Protein AF-T1BHH1-F1 (afdb_monomer_lite)

Foldseek 3Di:
DVVCVVVVNPDDLVVLVVLLVVLLVQLVQLLCCLLVVPQDDPRHGRPCRVVNNVVSNVSSVVSNVVSVVSVVVSVPVVSVVVVVVVSVVVVVVVVVVSVCVPPD

Radius of gyration: 16.03 Å; chains: 1; bounding box: 46×23×40 Å

pLDDT: mean 94.09, std 8.59, range [44.5, 98.5]

Organism: NCBI:txid410659

Sequence (104 aa):
MLIARSLDYDGQDHIELAMVVEFIHTATLLHDDVVDQAEIRRGLRAAHRLWGNEASILVGDFLYSRAFQIMAALGRFEVMEIMAVATNVIASGEVMQLMHCHDP

Structure (mmCIF, N/CA/C/O backbone):
data_AF-T1BHH1-F1
#
_entry.id   AF-T1BHH1-F1
#
loop_
_atom_site.group_PDB
_atom_site.id
_atom_site.type_symbol
_atom_site.label_atom_id
_atom_site.label_alt_id
_atom_site.label_comp_id
_atom_site.label_asym_id
_atom_site.label_entity_id
_atom_site.label_seq_id
_atom_site.pdbx_PDB_ins_code
_atom_site.Cartn_x
_atom_site.Cartn_y
_atom_site.Cartn_z
_atom_site.occupancy
_atom_site.B_iso_or_equiv
_atom_site.auth_seq_id
_atom_site.auth_comp_id
_atom_site.auth_asym_id
_atom_site.auth_atom_id
_atom_site.pdbx_PDB_model_num
ATOM 1 N N . MET A 1 1 ? -7.085 -10.032 8.968 1.00 89.00 1 MET A N 1
ATOM 2 C CA . MET A 1 1 ? -8.098 -11.102 9.159 1.00 89.00 1 MET A CA 1
ATOM 3 C C . MET A 1 1 ? -7.775 -12.048 10.316 1.00 89.00 1 MET A C 1
ATOM 5 O O . MET A 1 1 ? -8.545 -12.074 11.263 1.00 89.00 1 MET A O 1
ATOM 9 N N . LEU A 1 2 ? -6.669 -12.807 10.284 1.00 93.88 2 LEU A N 1
ATOM 10 C CA . LEU A 1 2 ? -6.360 -13.791 11.340 1.00 93.88 2 LEU A CA 1
ATOM 11 C C . LEU A 1 2 ? -6.161 -13.158 12.727 1.00 93.88 2 LEU A C 1
ATOM 13 O O . LEU A 1 2 ? -6.740 -13.647 13.687 1.00 93.88 2 LEU A O 1
ATOM 17 N N . ILE A 1 3 ? -5.426 -12.042 12.805 1.00 95.56 3 ILE A N 1
ATOM 18 C CA . ILE A 1 3 ? -5.147 -11.345 14.074 1.00 95.56 3 ILE A CA 1
ATOM 19 C C . ILE A 1 3 ? -6.435 -10.861 14.754 1.00 95.56 3 ILE A C 1
ATOM 21 O O . ILE A 1 3 ? -6.604 -11.040 15.953 1.00 95.56 3 ILE A O 1
ATOM 25 N N . ALA A 1 4 ? -7.372 -10.298 13.986 1.00 95.12 4 ALA A N 1
ATOM 26 C CA . ALA A 1 4 ? -8.662 -9.867 14.524 1.00 95.12 4 ALA A CA 1
ATOM 27 C C . ALA A 1 4 ? -9.413 -11.043 15.172 1.00 95.12 4 ALA A C 1
ATOM 29 O O . ALA A 1 4 ? -9.868 -10.937 16.305 1.00 95.12 4 ALA A O 1
ATOM 30 N N . ARG A 1 5 ? -9.449 -12.200 14.497 1.00 92.75 5 ARG A N 1
ATOM 31 C CA . ARG A 1 5 ? -10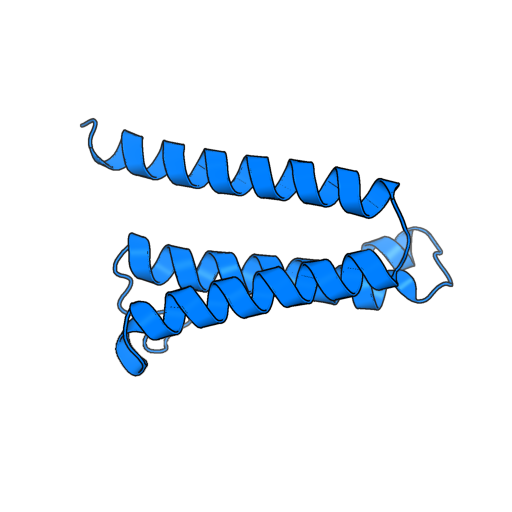.085 -13.412 15.034 1.00 92.75 5 ARG A CA 1
ATOM 32 C C . ARG A 1 5 ? -9.357 -13.987 16.247 1.00 92.75 5 ARG A C 1
ATOM 34 O O . ARG A 1 5 ? -10.017 -14.483 17.143 1.00 92.75 5 ARG A O 1
ATOM 41 N N . SER A 1 6 ? -8.024 -13.936 16.287 1.00 97.19 6 SER A N 1
ATOM 42 C CA . SER A 1 6 ? -7.260 -14.430 17.443 1.00 97.19 6 SER A CA 1
ATOM 43 C C . SER A 1 6 ? -7.387 -13.547 18.684 1.00 97.19 6 SER A C 1
ATOM 45 O O . SER A 1 6 ? -7.013 -13.980 19.766 1.00 97.19 6 SER A O 1
ATOM 47 N N . LEU A 1 7 ? -7.858 -12.309 18.518 1.00 97.25 7 LEU A N 1
ATOM 48 C CA . LEU A 1 7 ? -8.130 -11.365 19.602 1.00 97.25 7 LEU A CA 1
ATOM 49 C C . LEU A 1 7 ? -9.627 -11.299 19.948 1.00 97.25 7 LEU A C 1
ATOM 51 O O . LEU A 1 7 ? -10.049 -10.342 20.590 1.00 97.25 7 LEU A O 1
ATOM 55 N N . ASP A 1 8 ? -10.421 -12.271 19.482 1.00 96.19 8 ASP A N 1
ATOM 56 C CA . ASP A 1 8 ? -11.875 -12.338 19.676 1.00 96.19 8 ASP A CA 1
ATOM 57 C C . ASP A 1 8 ? -12.619 -11.053 19.256 1.00 96.19 8 ASP A C 1
ATOM 59 O O . ASP A 1 8 ? -13.658 -10.702 19.812 1.00 96.19 8 ASP A O 1
ATOM 63 N N . TYR A 1 9 ? -12.102 -10.337 18.249 1.00 95.69 9 TYR A N 1
ATOM 64 C CA . TYR A 1 9 ? -12.768 -9.157 17.702 1.00 95.69 9 TYR A CA 1
ATOM 65 C C . TYR A 1 9 ? -13.997 -9.566 16.880 1.00 95.69 9 TYR A C 1
ATOM 67 O O . TYR A 1 9 ? -13.881 -10.288 15.885 1.00 95.69 9 TYR A O 1
ATOM 75 N N . ASP A 1 10 ? -15.167 -9.070 17.278 1.00 93.38 10 ASP A N 1
ATOM 76 C CA . ASP A 1 10 ? -16.478 -9.392 16.702 1.00 93.38 10 ASP A CA 1
ATOM 77 C C . ASP A 1 10 ? -16.998 -8.341 15.701 1.00 93.38 10 ASP A C 1
ATOM 79 O O . ASP A 1 10 ? -17.957 -8.597 14.968 1.00 93.38 10 ASP A O 1
ATOM 83 N N . GLY A 1 11 ? -16.351 -7.175 15.625 1.00 93.44 11 GLY A N 1
ATOM 84 C CA . GLY A 1 11 ? -16.682 -6.111 14.677 1.00 93.44 11 GLY A CA 1
ATOM 85 C C . GLY A 1 11 ? -16.212 -6.385 13.243 1.00 93.44 11 GLY A C 1
ATOM 86 O O . GLY A 1 11 ? -15.560 -7.387 12.944 1.00 93.44 11 GLY A O 1
ATOM 87 N N . GLN A 1 12 ? -16.506 -5.458 12.327 1.00 94.44 12 GLN A N 1
ATOM 88 C CA . GLN A 1 12 ? -16.192 -5.600 10.895 1.00 94.44 12 GLN A CA 1
ATOM 89 C C . GLN A 1 12 ? -15.108 -4.640 10.383 1.00 94.44 12 GLN A C 1
ATOM 91 O O . GLN A 1 12 ? -14.601 -4.858 9.283 1.00 94.44 12 GLN A O 1
ATOM 96 N N . ASP A 1 13 ? -14.666 -3.669 11.192 1.00 95.00 13 ASP A N 1
ATOM 97 C CA . ASP A 1 13 ? -13.665 -2.652 10.813 1.00 95.00 13 ASP A CA 1
ATOM 98 C C . ASP A 1 13 ? -12.361 -3.291 10.289 1.00 95.00 13 ASP A C 1
ATOM 100 O O . ASP A 1 13 ? -11.679 -2.758 9.416 1.00 95.00 13 ASP A O 1
ATOM 104 N N . HIS A 1 14 ? -12.029 -4.492 10.773 1.00 95.31 14 HIS A N 1
ATOM 105 C CA . HIS A 1 14 ? -10.848 -5.253 10.366 1.00 95.31 14 HIS A CA 1
ATOM 106 C C . HIS A 1 14 ? -10.847 -5.686 8.886 1.00 95.31 14 HIS A C 1
ATOM 108 O O . HIS A 1 14 ? -9.781 -6.004 8.354 1.00 95.31 14 HIS A O 1
ATOM 114 N N . ILE A 1 15 ? -12.012 -5.731 8.230 1.00 96.25 15 ILE A N 1
ATOM 115 C CA . ILE A 1 15 ? -12.144 -6.042 6.800 1.00 96.25 15 ILE A CA 1
ATOM 116 C C . ILE A 1 15 ? -11.729 -4.825 5.972 1.00 96.25 15 ILE A C 1
ATOM 118 O O . ILE A 1 15 ? -10.901 -4.943 5.069 1.00 96.25 15 ILE A O 1
ATOM 122 N N . GLU A 1 16 ? -12.259 -3.651 6.311 1.00 96.12 16 GLU A N 1
ATOM 123 C CA . GLU A 1 16 ? -11.902 -2.390 5.660 1.00 96.12 16 GLU A CA 1
ATOM 124 C C . GLU A 1 16 ? -10.437 -2.033 5.925 1.00 96.12 16 GLU A C 1
ATOM 126 O O . GLU A 1 16 ? -9.718 -1.665 4.999 1.00 96.12 16 GLU A O 1
ATOM 131 N N . LEU A 1 17 ? -9.943 -2.256 7.147 1.00 96.38 17 LEU A N 1
ATOM 132 C CA . LEU A 1 17 ? -8.527 -2.076 7.460 1.00 96.38 17 LEU A CA 1
ATOM 133 C C . LEU A 1 17 ? -7.627 -3.032 6.660 1.00 96.38 17 LEU A C 1
ATOM 135 O O . LEU A 1 17 ? -6.564 -2.631 6.194 1.00 96.38 17 LEU A O 1
ATOM 139 N N . ALA A 1 18 ? -8.047 -4.283 6.449 1.00 97.25 18 ALA A N 1
ATOM 140 C CA . ALA A 1 18 ? -7.301 -5.201 5.590 1.00 97.25 18 ALA A CA 1
ATOM 141 C C . ALA A 1 18 ? -7.262 -4.712 4.131 1.00 97.25 18 ALA A C 1
ATOM 143 O O . ALA A 1 18 ? -6.219 -4.811 3.489 1.00 97.25 18 ALA A O 1
ATOM 144 N N . MET A 1 19 ? -8.363 -4.142 3.626 1.00 97.44 19 MET A N 1
ATOM 145 C CA . MET A 1 19 ? -8.405 -3.525 2.295 1.00 97.44 19 MET A CA 1
ATOM 146 C C . MET A 1 19 ? -7.458 -2.324 2.195 1.00 97.44 19 MET A C 1
ATOM 148 O O . MET A 1 19 ? -6.723 -2.215 1.218 1.00 97.44 19 MET A O 1
ATOM 152 N N . VAL A 1 20 ? -7.441 -1.451 3.206 1.00 97.69 20 VAL A N 1
ATOM 153 C CA . VAL A 1 20 ? -6.527 -0.299 3.284 1.00 97.69 20 VAL A CA 1
ATOM 154 C C . VAL A 1 20 ? -5.072 -0.750 3.186 1.00 97.69 20 VAL A C 1
ATOM 156 O O . VAL A 1 20 ? -4.323 -0.218 2.367 1.00 97.69 20 VAL A O 1
ATOM 159 N N . VAL A 1 21 ? -4.679 -1.741 3.991 1.00 97.75 21 VAL A N 1
ATOM 160 C CA . VAL A 1 21 ? -3.308 -2.269 3.992 1.00 97.75 21 VAL A CA 1
ATOM 161 C C . VAL A 1 21 ? -2.946 -2.846 2.623 1.00 97.75 21 VAL A C 1
ATOM 163 O O . VAL A 1 21 ? -1.873 -2.548 2.107 1.00 97.75 21 VAL A O 1
ATOM 166 N N . GLU A 1 22 ? -3.843 -3.612 2.000 1.00 98.38 22 GLU A N 1
ATOM 167 C CA . GLU A 1 22 ? -3.589 -4.202 0.681 1.00 98.38 22 GLU A CA 1
ATOM 168 C C . GLU A 1 22 ? -3.525 -3.146 -0.435 1.00 98.38 22 GLU A C 1
ATOM 170 O O . GLU A 1 22 ? -2.726 -3.279 -1.362 1.00 98.38 22 GLU A O 1
ATOM 175 N N . PHE A 1 23 ? -4.322 -2.075 -0.359 1.00 98.50 23 PHE A N 1
ATOM 176 C CA . PHE A 1 23 ? -4.254 -0.966 -1.318 1.00 98.50 23 PHE A CA 1
ATOM 177 C C . PHE A 1 23 ? -2.938 -0.213 -1.222 1.00 98.50 23 PHE A C 1
ATOM 179 O O . PHE A 1 23 ? -2.323 0.043 -2.255 1.00 98.50 23 PHE A O 1
ATOM 186 N N . ILE A 1 24 ? -2.485 0.092 -0.006 1.00 98.12 24 ILE A N 1
ATOM 187 C CA . ILE A 1 24 ? -1.184 0.729 0.211 1.00 98.12 24 ILE A CA 1
ATOM 188 C C . ILE A 1 24 ? -0.070 -0.196 -0.283 1.00 98.12 24 ILE A C 1
ATOM 190 O O . ILE A 1 24 ? 0.767 0.241 -1.062 1.00 98.12 24 ILE A O 1
ATOM 194 N N . HIS A 1 25 ? -0.102 -1.483 0.077 1.00 97.88 25 HIS A N 1
ATOM 195 C CA . HIS A 1 25 ? 0.875 -2.461 -0.404 1.00 97.88 25 HIS A CA 1
ATOM 196 C C . HIS A 1 25 ? 0.903 -2.552 -1.935 1.00 97.88 25 HIS A C 1
ATOM 198 O O . HIS A 1 25 ? 1.963 -2.573 -2.549 1.00 97.88 25 HIS A O 1
ATOM 204 N N . THR A 1 26 ? -0.261 -2.585 -2.581 1.00 98.06 26 THR A N 1
ATOM 205 C CA . THR A 1 26 ? -0.336 -2.645 -4.045 1.00 98.06 26 THR A CA 1
ATOM 206 C C . THR A 1 26 ? 0.185 -1.358 -4.683 1.00 98.06 26 THR A C 1
ATOM 208 O O . THR A 1 26 ? 0.855 -1.427 -5.711 1.00 98.06 26 THR A O 1
ATOM 211 N N . ALA A 1 27 ? -0.093 -0.197 -4.084 1.00 98.19 27 ALA A N 1
ATOM 212 C CA . ALA A 1 27 ? 0.422 1.084 -4.553 1.00 98.19 27 ALA A CA 1
ATOM 213 C C 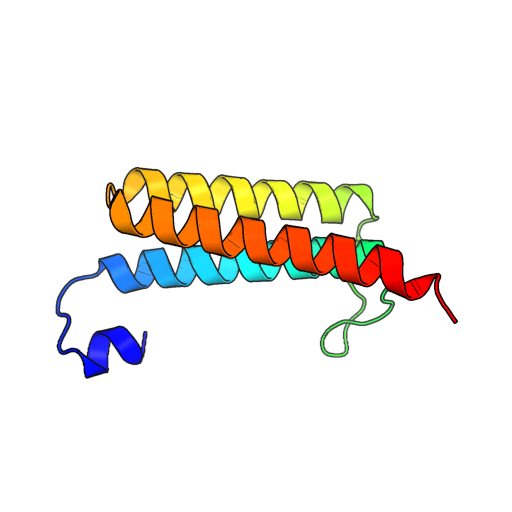. ALA A 1 27 ? 1.955 1.133 -4.497 1.00 98.19 27 ALA A C 1
ATOM 215 O O . ALA A 1 27 ? 2.566 1.469 -5.510 1.00 98.19 27 ALA A O 1
ATOM 216 N N . THR A 1 28 ? 2.568 0.719 -3.380 1.00 96.94 28 THR A N 1
ATOM 217 C CA . THR A 1 28 ? 4.037 0.691 -3.266 1.00 96.94 28 THR A CA 1
ATOM 218 C C . THR A 1 28 ? 4.643 -0.262 -4.291 1.00 96.94 28 THR A C 1
ATOM 220 O O . THR A 1 28 ? 5.549 0.129 -5.005 1.00 96.94 28 THR A O 1
ATOM 223 N N . LEU A 1 29 ? 4.061 -1.450 -4.513 1.00 97.25 29 LEU A N 1
ATOM 224 C CA . LEU A 1 29 ? 4.555 -2.363 -5.554 1.00 97.25 29 LEU A CA 1
ATOM 225 C C . LEU A 1 29 ? 4.504 -1.776 -6.975 1.00 97.25 29 LEU A C 1
ATOM 227 O O . LEU A 1 29 ? 5.360 -2.100 -7.798 1.00 97.25 29 LEU A O 1
ATOM 231 N N . LEU A 1 30 ? 3.485 -0.968 -7.290 1.00 97.44 30 LEU A N 1
ATOM 232 C CA . LEU A 1 30 ? 3.384 -0.296 -8.589 1.00 97.44 30 LEU A CA 1
ATOM 233 C C . LEU A 1 30 ? 4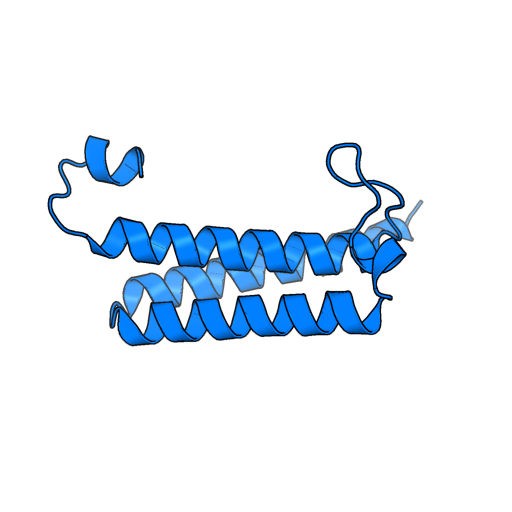.452 0.786 -8.747 1.00 97.44 30 LEU A C 1
ATOM 235 O O . LEU A 1 30 ? 4.996 0.935 -9.842 1.00 97.44 30 LEU A O 1
ATOM 239 N N . HIS A 1 31 ? 4.726 1.538 -7.681 1.00 97.19 31 HIS A N 1
ATOM 240 C CA . HIS A 1 31 ? 5.773 2.557 -7.656 1.00 97.19 31 HIS A CA 1
ATOM 241 C C . HIS A 1 31 ? 7.165 1.916 -7.717 1.00 97.19 31 HIS A C 1
ATOM 243 O O . HIS A 1 31 ? 7.940 2.272 -8.603 1.00 97.19 31 HIS A O 1
ATOM 249 N N . ASP A 1 32 ? 7.431 0.902 -6.891 1.00 95.38 32 ASP A N 1
ATOM 250 C CA . ASP A 1 32 ? 8.681 0.132 -6.863 1.00 95.38 32 ASP A CA 1
ATOM 251 C C . ASP A 1 32 ? 9.012 -0.460 -8.230 1.00 95.38 32 ASP A C 1
ATOM 253 O O . ASP A 1 32 ? 10.121 -0.297 -8.725 1.00 95.38 32 ASP A O 1
ATOM 257 N N . ASP A 1 33 ? 8.040 -1.091 -8.902 1.00 96.25 33 ASP A N 1
ATOM 258 C CA . ASP A 1 33 ? 8.271 -1.667 -10.230 1.00 96.25 33 ASP A CA 1
ATOM 259 C C . ASP A 1 33 ? 8.778 -0.622 -11.233 1.00 96.25 33 ASP A C 1
ATOM 261 O O . ASP A 1 33 ? 9.560 -0.962 -12.121 1.00 96.25 33 ASP A O 1
ATOM 265 N N . VAL A 1 34 ? 8.320 0.629 -11.122 1.00 96.19 34 VAL A N 1
ATOM 266 C CA . VAL A 1 34 ? 8.769 1.734 -11.979 1.00 96.19 34 VAL A CA 1
ATOM 267 C C . VAL A 1 34 ? 10.161 2.212 -11.569 1.00 96.19 34 VAL A C 1
ATOM 269 O O . VAL A 1 34 ? 11.005 2.409 -12.444 1.00 96.19 34 VAL A O 1
ATOM 272 N N . VAL A 1 35 ? 10.402 2.393 -10.268 1.00 94.12 35 VAL A N 1
ATOM 273 C CA . VAL A 1 35 ? 11.691 2.851 -9.723 1.00 94.12 35 VAL A CA 1
ATOM 274 C C . VAL A 1 35 ? 12.804 1.847 -10.039 1.00 94.12 35 VAL A C 1
ATOM 276 O O . VAL A 1 35 ? 13.847 2.234 -10.565 1.00 94.12 35 VAL A O 1
ATOM 279 N N . ASP A 1 36 ? 12.540 0.559 -9.825 1.00 93.56 36 ASP A N 1
ATOM 280 C CA . ASP A 1 36 ? 13.483 -0.547 -10.022 1.00 93.56 36 ASP A CA 1
ATOM 281 C C . ASP A 1 36 ? 13.554 -1.040 -11.477 1.00 93.56 36 ASP A C 1
ATOM 283 O O . ASP A 1 36 ? 14.354 -1.918 -11.804 1.00 93.56 36 ASP A O 1
ATOM 287 N N . GLN A 1 37 ? 12.709 -0.505 -12.367 1.00 93.81 37 GLN A N 1
ATOM 288 C CA . GLN A 1 37 ? 12.595 -0.925 -13.772 1.00 93.81 37 GLN A CA 1
ATOM 289 C C . GLN A 1 37 ? 12.332 -2.435 -13.931 1.00 93.81 37 GLN A C 1
ATOM 291 O O . GLN A 1 37 ? 12.878 -3.104 -14.814 1.00 93.81 37 GLN A O 1
ATOM 296 N N . ALA A 1 38 ? 11.477 -2.995 -13.074 1.00 93.69 38 ALA A N 1
ATOM 297 C CA . ALA A 1 38 ? 11.190 -4.424 -13.047 1.00 93.69 38 ALA A CA 1
ATOM 298 C C . ALA A 1 38 ? 10.488 -4.912 -14.332 1.00 93.69 38 ALA A C 1
ATOM 300 O O . ALA A 1 38 ? 9.402 -4.465 -14.691 1.00 93.69 38 ALA A O 1
ATOM 301 N N . GLU A 1 39 ? 11.041 -5.913 -15.019 1.00 94.00 39 GLU A N 1
ATOM 302 C CA . GLU A 1 39 ? 10.394 -6.468 -16.222 1.00 94.00 39 GLU A CA 1
ATOM 303 C C . GLU A 1 39 ? 9.191 -7.373 -15.889 1.00 94.00 39 GLU A C 1
ATOM 305 O O . GLU A 1 39 ? 8.210 -7.441 -16.641 1.00 94.00 39 GLU A O 1
ATOM 310 N N . ILE A 1 40 ? 9.258 -8.089 -14.760 1.00 93.94 40 ILE A N 1
ATOM 311 C CA . ILE A 1 40 ? 8.325 -9.159 -14.391 1.00 93.94 40 ILE A CA 1
ATOM 312 C C . ILE A 1 40 ? 7.925 -9.038 -12.919 1.00 93.94 40 ILE A C 1
ATOM 314 O O . ILE A 1 40 ? 8.779 -8.928 -12.045 1.00 93.94 40 ILE A O 1
ATOM 318 N N . ARG A 1 41 ? 6.629 -9.203 -12.638 1.00 94.44 41 ARG A N 1
ATOM 319 C CA . ARG A 1 41 ? 6.074 -9.386 -11.294 1.00 94.44 41 ARG A CA 1
ATOM 320 C C . ARG A 1 41 ? 5.176 -10.618 -11.257 1.00 94.44 41 ARG A C 1
ATOM 322 O O . ARG A 1 41 ? 4.264 -10.768 -12.065 1.00 94.44 41 ARG A O 1
ATOM 329 N N . ARG A 1 42 ? 5.438 -11.523 -10.304 1.00 93.69 42 ARG A N 1
ATOM 330 C CA . ARG A 1 42 ? 4.684 -12.783 -10.106 1.00 93.69 42 ARG A CA 1
ATOM 331 C C . ARG A 1 42 ? 4.541 -13.618 -11.398 1.00 93.69 42 ARG A C 1
ATOM 333 O O . ARG A 1 42 ? 3.498 -14.209 -11.652 1.00 93.69 42 ARG A O 1
ATOM 340 N N . GLY A 1 43 ? 5.596 -13.653 -12.216 1.00 93.31 43 GLY A N 1
ATOM 341 C CA . GLY A 1 43 ? 5.639 -14.405 -13.479 1.00 93.31 43 GLY A CA 1
ATOM 342 C C . GLY A 1 43 ? 4.933 -13.737 -14.666 1.00 93.31 43 GLY A C 1
ATOM 343 O O . GLY A 1 43 ? 4.924 -14.305 -15.754 1.00 93.31 43 GLY A O 1
ATOM 344 N N . LEU A 1 44 ? 4.371 -12.538 -14.487 1.00 93.69 44 LEU A N 1
ATOM 345 C CA . LEU A 1 44 ? 3.737 -11.741 -15.539 1.00 93.69 44 LEU A CA 1
ATOM 346 C C . LEU A 1 44 ? 4.527 -10.458 -15.787 1.00 93.69 44 LEU A C 1
ATOM 348 O O . LEU A 1 44 ? 5.300 -10.032 -14.936 1.00 93.69 44 LEU A O 1
ATOM 352 N N . ARG A 1 45 ? 4.317 -9.814 -16.938 1.00 93.25 45 ARG A N 1
ATOM 353 C CA . ARG A 1 45 ? 4.901 -8.491 -17.203 1.00 93.25 45 ARG A CA 1
ATOM 354 C C . ARG A 1 45 ? 4.454 -7.505 -16.123 1.00 93.25 45 ARG A C 1
ATOM 356 O O . ARG A 1 45 ? 3.264 -7.460 -15.805 1.00 93.25 45 ARG A O 1
ATOM 363 N N . ALA A 1 46 ? 5.395 -6.733 -15.584 1.00 95.56 46 ALA A N 1
ATOM 364 C CA . ALA A 1 46 ? 5.077 -5.695 -14.609 1.00 95.56 46 ALA A CA 1
ATOM 365 C C . ALA A 1 46 ? 4.121 -4.652 -15.212 1.00 95.56 46 ALA A C 1
ATOM 367 O O . ALA A 1 46 ? 4.089 -4.445 -16.431 1.00 95.56 46 ALA A O 1
ATOM 368 N N . ALA A 1 47 ? 3.334 -3.985 -14.366 1.00 94.69 47 ALA A N 1
ATOM 369 C CA . ALA A 1 47 ? 2.265 -3.097 -14.821 1.00 94.69 47 ALA A CA 1
ATOM 370 C C . ALA A 1 47 ? 2.785 -1.967 -15.726 1.00 94.69 47 ALA A C 1
ATOM 372 O O . ALA A 1 47 ? 2.233 -1.726 -16.802 1.00 94.69 47 ALA A O 1
ATOM 373 N N . HIS A 1 48 ? 3.907 -1.347 -15.360 1.00 95.69 48 HIS A N 1
ATOM 374 C CA . HIS A 1 48 ? 4.472 -0.241 -16.131 1.00 95.69 48 HIS A CA 1
ATOM 375 C C . HIS A 1 48 ? 4.966 -0.686 -17.516 1.00 95.69 48 HIS A C 1
ATOM 377 O O . HIS A 1 48 ? 4.967 0.092 -18.467 1.00 95.69 48 HIS A O 1
ATOM 383 N N . ARG A 1 49 ? 5.313 -1.970 -17.680 1.00 96.38 49 ARG A N 1
ATOM 384 C CA . ARG A 1 49 ? 5.684 -2.551 -18.980 1.00 96.38 49 ARG A CA 1
ATOM 385 C C . ARG A 1 49 ? 4.485 -2.731 -19.903 1.00 96.38 49 ARG A C 1
ATOM 387 O O . ARG A 1 49 ? 4.672 -2.834 -21.113 1.00 96.38 49 ARG A O 1
ATOM 394 N N . LEU A 1 50 ? 3.279 -2.831 -19.352 1.00 95.25 50 LEU A N 1
ATOM 395 C CA . LEU A 1 50 ? 2.040 -2.997 -20.110 1.00 95.25 50 LEU A CA 1
ATOM 396 C C . LEU A 1 50 ? 1.370 -1.655 -20.412 1.00 95.25 50 LEU A C 1
ATOM 398 O O . LEU A 1 50 ? 0.855 -1.479 -21.514 1.00 95.25 50 LEU A O 1
ATOM 402 N N . TRP A 1 51 ? 1.391 -0.726 -19.454 1.00 95.56 51 TRP A N 1
ATOM 403 C CA . TRP A 1 51 ? 0.602 0.510 -19.507 1.00 95.56 51 TRP A CA 1
ATOM 404 C C . TRP A 1 51 ? 1.424 1.803 -19.435 1.00 95.56 51 TRP A C 1
ATOM 406 O O . TRP A 1 51 ? 0.852 2.880 -19.564 1.00 95.56 51 TRP A O 1
ATOM 416 N N . GLY A 1 52 ? 2.747 1.710 -19.293 1.00 96.56 52 GLY A N 1
ATOM 417 C CA . GLY A 1 52 ? 3.644 2.858 -19.154 1.00 96.56 52 GLY A CA 1
ATOM 418 C C . GLY A 1 52 ? 3.867 3.273 -17.700 1.00 96.56 52 GLY A C 1
ATOM 419 O O . GLY A 1 52 ? 3.072 2.962 -16.809 1.00 96.56 52 GLY A O 1
ATOM 420 N N . ASN A 1 53 ? 4.968 3.988 -17.468 1.00 97.00 53 ASN A N 1
ATOM 421 C CA . ASN A 1 53 ? 5.374 4.439 -16.136 1.00 97.00 53 ASN A CA 1
ATOM 422 C C . ASN A 1 53 ? 4.345 5.404 -15.542 1.00 97.00 53 ASN A C 1
ATOM 424 O O . ASN A 1 53 ? 3.956 5.258 -14.387 1.00 97.00 53 ASN A O 1
ATOM 428 N N . GLU A 1 54 ? 3.852 6.348 -16.345 1.00 97.75 54 GLU A N 1
ATOM 429 C CA . GLU A 1 54 ? 2.903 7.373 -15.917 1.00 97.75 54 GLU A CA 1
ATOM 430 C C . GLU A 1 54 ? 1.594 6.747 -15.431 1.00 97.75 54 GLU A C 1
ATOM 432 O O . GLU A 1 54 ? 1.080 7.110 -14.376 1.00 97.75 54 GLU A O 1
ATOM 437 N N . ALA A 1 55 ? 1.072 5.762 -16.168 1.00 96.88 55 ALA A N 1
ATOM 438 C CA . ALA A 1 55 ? -0.149 5.069 -15.780 1.00 96.88 55 ALA A CA 1
ATOM 439 C C . ALA A 1 55 ? 0.039 4.284 -14.474 1.00 96.88 55 ALA A C 1
ATOM 441 O O . ALA A 1 55 ? -0.824 4.346 -13.599 1.00 96.88 55 ALA A O 1
ATOM 442 N N . SER A 1 56 ? 1.162 3.576 -14.314 1.00 97.31 56 SER A N 1
ATOM 443 C CA . SER A 1 56 ? 1.454 2.832 -13.084 1.00 97.31 56 SER A CA 1
ATOM 444 C C . SER A 1 56 ? 1.594 3.736 -11.863 1.00 97.31 56 SER A C 1
ATOM 446 O O . SER A 1 56 ? 1.014 3.417 -10.825 1.00 97.31 56 SER A O 1
ATOM 448 N N . ILE A 1 57 ? 2.279 4.876 -11.994 1.00 97.94 57 ILE A N 1
ATOM 449 C CA . ILE A 1 57 ? 2.411 5.856 -10.908 1.00 97.94 57 ILE A CA 1
ATOM 450 C C . ILE A 1 57 ? 1.037 6.412 -10.517 1.00 97.94 57 ILE A C 1
ATOM 452 O O . ILE A 1 57 ? 0.662 6.339 -9.348 1.00 97.94 57 ILE A O 1
ATOM 456 N N . LEU A 1 58 ? 0.250 6.883 -11.492 1.00 98.31 58 LEU A N 1
ATOM 457 C CA . LEU A 1 58 ? -1.060 7.495 -11.235 1.00 98.31 58 LEU A CA 1
ATOM 458 C C . LEU A 1 58 ? -2.077 6.507 -10.648 1.00 98.31 58 LEU A C 1
ATOM 460 O O . LEU A 1 58 ? -2.906 6.885 -9.820 1.00 98.31 58 LEU A O 1
ATOM 464 N N . VAL A 1 59 ? -2.036 5.236 -11.058 1.00 98.31 59 VAL A N 1
ATOM 465 C CA . VAL A 1 59 ? -2.878 4.193 -10.451 1.00 98.31 59 VAL A CA 1
ATOM 466 C C . VAL A 1 59 ? -2.422 3.890 -9.023 1.00 98.31 59 VAL A C 1
ATOM 468 O O . VAL A 1 59 ? -3.277 3.704 -8.156 1.00 98.31 59 VAL A O 1
ATOM 471 N N . GLY A 1 60 ? -1.114 3.896 -8.753 1.00 98.12 60 GLY A N 1
ATOM 472 C CA . GLY A 1 60 ? -0.584 3.817 -7.390 1.00 98.12 60 GLY A CA 1
ATOM 473 C C . GLY A 1 60 ? -1.122 4.944 -6.505 1.00 98.12 60 GLY A C 1
ATOM 474 O O . GLY A 1 60 ? -1.717 4.671 -5.461 1.00 98.12 60 GLY A O 1
ATOM 475 N N . ASP A 1 61 ? -1.047 6.192 -6.973 1.00 98.25 61 ASP A N 1
ATOM 476 C CA . ASP A 1 61 ? -1.571 7.366 -6.258 1.00 98.25 61 ASP A CA 1
ATOM 477 C C . ASP A 1 61 ? -3.082 7.256 -6.014 1.00 98.25 61 ASP A C 1
ATOM 479 O O . ASP A 1 61 ? -3.586 7.572 -4.931 1.00 98.25 61 ASP A O 1
ATOM 483 N N . PHE A 1 62 ? -3.826 6.757 -7.006 1.00 98.44 62 PHE A N 1
ATOM 484 C CA . PHE A 1 62 ? -5.258 6.515 -6.871 1.00 98.44 62 PHE A CA 1
ATOM 485 C C . PHE A 1 62 ? -5.561 5.496 -5.765 1.00 98.44 62 PHE A C 1
ATOM 487 O O . PHE A 1 62 ? -6.413 5.769 -4.915 1.00 98.44 62 PHE A O 1
ATOM 494 N N . LEU A 1 63 ? -4.867 4.352 -5.735 1.00 98.50 63 LEU A N 1
ATOM 495 C CA . LEU A 1 63 ? -5.040 3.337 -4.689 1.00 98.50 63 LEU A CA 1
ATOM 496 C C . LEU A 1 63 ? -4.706 3.899 -3.304 1.00 98.50 63 LEU A C 1
ATOM 498 O O . LEU A 1 63 ? -5.464 3.685 -2.356 1.00 98.50 63 LEU A O 1
ATOM 502 N N . TYR A 1 64 ? -3.639 4.689 -3.209 1.00 97.38 64 TYR A N 1
ATOM 503 C CA . TYR A 1 64 ? -3.236 5.360 -1.978 1.00 97.38 64 TYR A CA 1
ATOM 504 C C . TYR A 1 64 ? -4.310 6.345 -1.488 1.00 97.38 64 TYR A C 1
ATOM 506 O O . TYR A 1 64 ? -4.734 6.308 -0.331 1.00 97.38 64 TYR A O 1
ATOM 514 N N . SER A 1 65 ? -4.836 7.181 -2.389 1.00 97.88 65 SER A N 1
ATOM 515 C CA . SER A 1 65 ? -5.920 8.118 -2.072 1.00 97.88 65 SER A CA 1
ATOM 516 C C . SER A 1 65 ? -7.204 7.397 -1.645 1.00 97.88 65 SER A C 1
ATOM 518 O O . SER A 1 65 ? -7.890 7.830 -0.716 1.00 97.88 65 SER A O 1
ATOM 520 N N . ARG A 1 66 ? -7.516 6.253 -2.266 1.00 98.38 66 ARG A N 1
ATOM 521 C CA . ARG A 1 66 ? -8.670 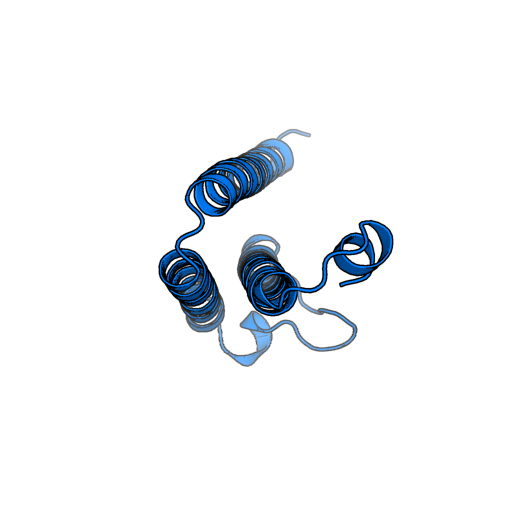5.430 -1.904 1.00 98.38 66 ARG A CA 1
ATOM 522 C C . ARG A 1 66 ? -8.497 4.793 -0.528 1.00 98.38 66 ARG A C 1
ATOM 524 O O . ARG A 1 66 ? -9.462 4.752 0.233 1.00 98.38 66 ARG A O 1
ATOM 531 N N . ALA A 1 67 ? -7.293 4.335 -0.191 1.00 97.88 67 ALA A N 1
ATOM 532 C CA . ALA A 1 67 ? -6.983 3.822 1.139 1.00 97.88 67 ALA A CA 1
ATOM 533 C C . ALA A 1 67 ? -7.226 4.899 2.212 1.00 97.88 67 ALA A C 1
ATOM 535 O O . ALA A 1 67 ? -7.884 4.628 3.217 1.00 97.88 67 ALA A O 1
ATOM 536 N N . PHE A 1 68 ? -6.812 6.147 1.960 1.00 96.25 68 PHE A N 1
ATOM 537 C CA . PHE A 1 68 ? -7.119 7.270 2.852 1.00 96.25 68 PHE A CA 1
ATOM 538 C C . PHE A 1 68 ? -8.615 7.553 2.981 1.00 96.25 68 PHE A C 1
ATOM 540 O O . PHE A 1 68 ? -9.085 7.800 4.089 1.00 96.25 68 PHE A O 1
ATOM 547 N N . GLN A 1 69 ? -9.381 7.486 1.888 1.00 97.81 69 GLN A N 1
ATOM 548 C CA . GLN A 1 69 ? -10.837 7.655 1.949 1.00 97.81 69 GLN A CA 1
ATOM 549 C C . GLN A 1 69 ? -11.499 6.605 2.848 1.00 97.81 69 GLN A C 1
ATOM 551 O O . GLN A 1 69 ? -12.376 6.950 3.637 1.00 97.81 69 GLN A O 1
ATOM 556 N N . ILE A 1 70 ? -11.063 5.344 2.762 1.00 97.25 70 ILE A N 1
ATOM 557 C CA . ILE A 1 70 ? -11.582 4.260 3.608 1.00 97.25 70 ILE A CA 1
ATOM 558 C C . ILE A 1 70 ? -11.189 4.493 5.074 1.00 97.25 70 ILE A C 1
ATOM 560 O O . ILE A 1 70 ? -12.048 4.434 5.949 1.00 97.25 70 ILE A O 1
ATOM 564 N N . MET A 1 71 ? -9.928 4.843 5.357 1.00 96.25 71 MET A N 1
ATOM 565 C CA . MET A 1 71 ? -9.489 5.163 6.726 1.00 96.25 71 MET A CA 1
ATOM 566 C C . MET A 1 71 ? -10.234 6.358 7.330 1.00 96.25 71 MET A C 1
ATOM 568 O O . MET A 1 71 ? -10.585 6.335 8.508 1.00 96.25 71 MET A O 1
ATOM 572 N N . ALA A 1 72 ? -10.497 7.397 6.536 1.00 96.19 72 ALA A N 1
ATOM 573 C CA . ALA A 1 72 ? -11.279 8.547 6.972 1.00 96.19 72 ALA A CA 1
ATOM 574 C C . ALA A 1 72 ? -12.736 8.163 7.275 1.00 96.19 72 ALA A C 1
ATOM 576 O O . ALA A 1 72 ? -13.287 8.625 8.272 1.00 96.19 72 ALA A O 1
ATOM 577 N N . ALA A 1 73 ? -13.339 7.293 6.458 1.00 96.25 73 ALA A N 1
ATOM 578 C CA . ALA A 1 73 ? -14.700 6.802 6.670 1.00 96.25 73 ALA A CA 1
ATOM 579 C C . ALA A 1 73 ? -14.823 5.899 7.910 1.00 96.25 73 ALA A C 1
ATOM 581 O O . ALA A 1 73 ? -15.814 6.000 8.630 1.00 96.25 73 ALA A O 1
ATOM 582 N N . LEU A 1 74 ? -13.799 5.083 8.201 1.00 95.19 74 LEU A N 1
ATOM 583 C CA . LEU A 1 74 ? -13.714 4.267 9.419 1.00 95.19 74 LEU A CA 1
ATOM 584 C C . LEU A 1 74 ? -13.769 5.112 10.703 1.00 95.19 74 LEU A C 1
ATOM 586 O O . LEU A 1 74 ? -14.182 4.619 11.751 1.00 95.19 74 LEU A O 1
ATOM 590 N N . GLY A 1 75 ? -13.326 6.374 10.653 1.00 94.88 75 GLY A N 1
ATOM 591 C CA . GLY A 1 75 ? -13.416 7.305 11.782 1.00 94.88 75 GLY A CA 1
ATOM 592 C C . GLY A 1 75 ? -12.562 6.921 12.998 1.00 94.88 75 GLY A C 1
ATOM 593 O O . GLY A 1 75 ? -12.777 7.439 14.093 1.00 94.88 75 GLY A O 1
ATOM 594 N N . ARG A 1 76 ? -11.592 6.013 12.830 1.00 95.06 76 ARG A N 1
ATOM 595 C CA . ARG A 1 76 ? -10.673 5.561 13.886 1.00 95.06 76 ARG A CA 1
ATOM 596 C C . ARG A 1 76 ? -9.373 6.359 13.824 1.00 95.06 76 ARG A C 1
ATOM 598 O O . ARG A 1 76 ? -8.449 5.985 13.104 1.00 95.06 7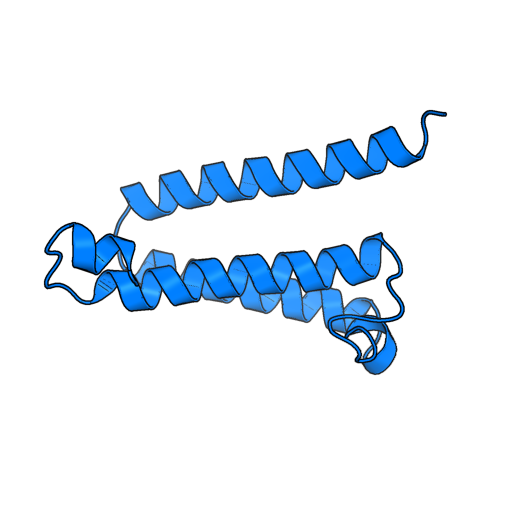6 ARG A O 1
ATOM 605 N N . PHE A 1 77 ? -9.298 7.459 14.571 1.00 95.44 77 PHE A N 1
ATOM 606 C CA . PHE A 1 77 ? -8.136 8.355 14.533 1.00 95.44 77 PHE A CA 1
ATOM 607 C C . PHE A 1 77 ? -6.820 7.644 14.892 1.00 95.44 77 PHE A C 1
ATOM 609 O O . PHE A 1 77 ? -5.824 7.842 14.205 1.00 95.44 77 PHE A O 1
ATOM 616 N N . GLU A 1 78 ? -6.831 6.743 15.880 1.00 96.31 78 GLU A N 1
ATOM 617 C CA . GLU A 1 78 ? -5.631 5.986 16.279 1.00 96.31 78 GLU A CA 1
ATOM 618 C C . GLU A 1 78 ? -5.103 5.103 15.137 1.00 96.31 78 GLU A C 1
ATOM 620 O O . GLU A 1 78 ? -3.898 4.995 14.926 1.00 96.31 78 GLU A O 1
ATOM 625 N N . VAL A 1 79 ? -6.000 4.504 14.346 1.00 94.88 79 VAL A N 1
ATOM 626 C CA . VAL A 1 79 ? -5.620 3.710 13.167 1.00 94.88 79 VAL A CA 1
ATOM 627 C C . VAL A 1 79 ? -4.998 4.607 12.101 1.00 94.88 79 VAL A C 1
ATOM 629 O O . VAL A 1 79 ? -3.983 4.241 11.515 1.00 94.88 79 VAL A O 1
ATOM 632 N N . MET A 1 80 ? -5.576 5.786 11.864 1.00 95.94 80 MET A N 1
ATOM 633 C CA . MET A 1 80 ? -5.041 6.74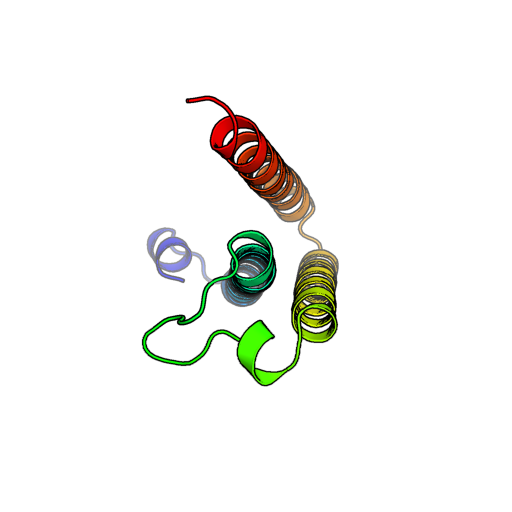9 10.901 1.00 95.94 80 MET A CA 1
ATOM 634 C C . MET A 1 80 ? -3.641 7.232 11.298 1.00 95.94 80 MET A C 1
ATOM 636 O O . MET A 1 80 ? -2.767 7.307 10.439 1.00 95.94 80 MET A O 1
ATOM 640 N N . GLU A 1 81 ? -3.411 7.507 12.583 1.00 97.62 81 GLU A N 1
ATOM 641 C CA . GLU A 1 81 ? -2.100 7.898 13.111 1.00 97.62 81 GLU A CA 1
ATOM 642 C C . GLU A 1 81 ? -1.057 6.790 12.910 1.00 97.62 81 GLU A C 1
ATOM 644 O O . GLU A 1 81 ? 0.009 7.038 12.344 1.00 97.62 81 GLU A O 1
ATOM 649 N N . ILE A 1 82 ? -1.386 5.548 13.288 1.00 97.62 82 ILE A N 1
ATOM 650 C CA . ILE A 1 82 ? -0.496 4.391 13.111 1.00 97.62 82 ILE A CA 1
ATOM 651 C C . ILE A 1 82 ? -0.156 4.188 11.633 1.00 97.62 82 ILE A C 1
ATOM 653 O O . ILE A 1 82 ? 1.010 3.995 11.286 1.00 97.62 82 ILE A O 1
ATOM 657 N N . MET A 1 83 ? -1.162 4.242 10.758 1.00 97.38 83 MET A N 1
ATOM 658 C CA . MET A 1 83 ? -0.960 4.042 9.327 1.00 97.38 83 MET A CA 1
ATOM 659 C C . MET A 1 83 ? -0.127 5.165 8.712 1.00 97.38 83 MET A C 1
ATOM 661 O O . MET A 1 83 ? 0.780 4.862 7.947 1.00 97.38 83 MET A O 1
ATOM 665 N N . ALA A 1 84 ? -0.356 6.427 9.086 1.00 96.38 84 ALA A N 1
ATOM 666 C CA . ALA A 1 84 ? 0.441 7.555 8.604 1.00 96.38 84 ALA A CA 1
ATOM 667 C C . ALA A 1 84 ? 1.922 7.435 9.000 1.00 96.38 84 ALA A C 1
ATOM 669 O O . ALA A 1 84 ? 2.807 7.690 8.182 1.00 96.38 84 ALA A O 1
ATOM 670 N N . VAL A 1 85 ? 2.206 7.007 10.236 1.00 98.12 85 VAL A N 1
ATOM 671 C CA . VAL A 1 85 ? 3.582 6.733 10.673 1.00 98.12 85 VAL A CA 1
ATOM 672 C C . VAL A 1 85 ? 4.175 5.579 9.870 1.00 98.12 85 VAL A C 1
ATOM 674 O O . VAL A 1 85 ? 5.268 5.718 9.322 1.00 98.12 85 VAL A O 1
ATOM 677 N N . ALA A 1 86 ? 3.460 4.456 9.765 1.00 97.69 86 ALA A N 1
ATOM 678 C CA . ALA A 1 86 ? 3.940 3.269 9.065 1.00 97.69 86 ALA A CA 1
ATOM 679 C C . ALA A 1 86 ? 4.261 3.565 7.596 1.00 97.69 86 ALA A C 1
ATOM 681 O O . ALA A 1 86 ? 5.330 3.197 7.108 1.00 97.69 86 ALA A O 1
ATOM 682 N N . THR A 1 87 ? 3.380 4.277 6.897 1.00 96.81 87 THR A N 1
ATOM 683 C CA . THR A 1 87 ? 3.603 4.611 5.496 1.00 96.81 87 THR A CA 1
ATOM 684 C C . THR A 1 87 ? 4.727 5.614 5.288 1.00 96.81 87 THR A C 1
ATOM 686 O O . THR A 1 87 ? 5.461 5.505 4.309 1.00 96.81 87 THR A O 1
ATOM 689 N N . ASN A 1 88 ? 4.907 6.562 6.209 1.00 97.31 88 ASN A N 1
ATOM 690 C CA . ASN A 1 88 ? 6.036 7.484 6.148 1.00 97.31 88 ASN A CA 1
ATOM 691 C C . ASN A 1 88 ? 7.373 6.759 6.379 1.00 97.31 88 ASN A C 1
ATOM 693 O O . ASN A 1 88 ? 8.366 7.082 5.728 1.00 97.31 88 ASN A O 1
ATOM 697 N N . VAL A 1 89 ? 7.402 5.754 7.264 1.00 98.06 89 VAL A N 1
ATOM 698 C CA . VAL A 1 89 ? 8.579 4.891 7.458 1.00 98.06 89 VAL A CA 1
ATOM 699 C C . VAL A 1 89 ? 8.891 4.093 6.191 1.00 98.06 89 VAL A C 1
ATOM 701 O O . VAL A 1 89 ? 10.055 4.046 5.805 1.00 98.06 89 VAL A O 1
ATOM 704 N N . ILE A 1 90 ? 7.880 3.520 5.526 1.00 96.19 90 ILE A N 1
ATOM 705 C CA . ILE A 1 90 ? 8.056 2.788 4.258 1.00 96.19 90 ILE A CA 1
ATOM 706 C C . ILE A 1 90 ? 8.682 3.698 3.195 1.00 96.19 90 ILE A C 1
ATOM 708 O O . ILE A 1 90 ? 9.768 3.397 2.710 1.00 96.19 90 ILE A O 1
ATOM 712 N N . ALA A 1 91 ? 8.070 4.856 2.924 1.00 94.12 91 ALA A N 1
ATOM 713 C CA . ALA A 1 91 ? 8.573 5.797 1.923 1.00 94.12 91 ALA A CA 1
ATOM 714 C C . ALA A 1 91 ? 9.993 6.299 2.247 1.00 94.12 91 ALA A C 1
ATOM 716 O O . ALA A 1 91 ? 10.844 6.408 1.367 1.00 94.12 91 ALA A O 1
ATOM 717 N N . SER A 1 92 ? 10.285 6.571 3.525 1.00 95.81 92 SER A N 1
ATOM 718 C CA . SER A 1 92 ? 11.638 6.959 3.951 1.00 95.81 92 SER A CA 1
ATOM 719 C C . SER A 1 92 ? 12.652 5.830 3.726 1.00 95.81 92 SER A C 1
ATOM 721 O O . SER A 1 92 ? 13.799 6.094 3.368 1.00 95.81 92 SER A O 1
ATOM 723 N N . GLY A 1 93 ? 12.233 4.577 3.931 1.00 95.31 93 GLY A N 1
ATOM 724 C CA . GLY A 1 93 ? 13.030 3.385 3.654 1.00 95.31 93 GLY A CA 1
ATOM 725 C C . GLY A 1 93 ? 13.347 3.230 2.167 1.00 95.31 93 GLY A C 1
ATOM 726 O O . GLY A 1 93 ? 14.512 3.048 1.826 1.00 95.31 93 GLY A O 1
ATOM 727 N N . GLU A 1 94 ? 12.354 3.393 1.291 1.00 92.62 94 GLU A N 1
ATOM 728 C CA . GLU A 1 94 ? 12.529 3.344 -0.171 1.00 92.62 94 GLU A CA 1
ATOM 729 C C . GLU A 1 94 ? 13.500 4.430 -0.660 1.00 92.62 94 GLU A C 1
ATOM 731 O O . GLU A 1 94 ? 14.428 4.148 -1.421 1.00 92.62 94 GLU A O 1
ATOM 736 N N . VAL A 1 95 ? 13.374 5.663 -0.151 1.00 93.00 95 VAL A N 1
ATOM 737 C CA . VAL A 1 95 ? 14.324 6.750 -0.452 1.00 93.00 95 VAL A CA 1
ATOM 738 C C . VAL A 1 95 ? 15.742 6.381 -0.011 1.00 93.00 95 VAL A C 1
ATOM 740 O O . VAL A 1 95 ? 16.698 6.587 -0.758 1.00 93.00 95 VAL A O 1
ATOM 743 N N . MET A 1 96 ? 15.898 5.809 1.185 1.00 93.50 96 MET A N 1
ATOM 744 C CA . MET A 1 96 ? 17.202 5.372 1.684 1.00 93.50 96 MET A CA 1
ATOM 745 C C . MET A 1 96 ? 17.792 4.236 0.836 1.00 93.50 96 MET A C 1
ATOM 747 O O . MET A 1 96 ? 18.994 4.236 0.573 1.00 93.50 96 MET A O 1
ATOM 751 N N . GLN A 1 97 ? 16.974 3.279 0.392 1.00 89.69 97 GLN A N 1
ATOM 752 C CA . GLN A 1 97 ? 17.415 2.218 -0.515 1.00 89.69 97 GLN A CA 1
ATOM 753 C C . GLN A 1 97 ? 17.912 2.803 -1.839 1.00 89.69 97 GLN A C 1
ATOM 755 O O . GLN A 1 97 ? 19.003 2.448 -2.283 1.00 89.69 97 GLN A O 1
ATOM 760 N N . LEU A 1 98 ? 17.176 3.760 -2.411 1.00 88.62 98 LEU A N 1
ATOM 761 C CA . LEU A 1 98 ? 17.562 4.435 -3.648 1.00 88.62 98 LEU A CA 1
ATOM 762 C C . LEU A 1 98 ? 18.916 5.153 -3.518 1.00 88.62 98 LEU A C 1
ATOM 764 O O . LEU A 1 98 ? 19.743 5.076 -4.426 1.00 88.62 98 LEU A O 1
ATOM 768 N N . MET A 1 99 ? 19.164 5.815 -2.381 1.00 87.00 99 MET A N 1
ATOM 769 C CA . MET A 1 99 ? 20.443 6.480 -2.101 1.00 87.00 99 MET A CA 1
ATOM 770 C C . MET A 1 99 ? 21.608 5.487 -2.011 1.00 87.00 99 MET A C 1
ATOM 772 O O . MET A 1 99 ? 22.671 5.745 -2.570 1.00 87.00 99 MET A O 1
ATOM 776 N N . HIS A 1 100 ? 21.411 4.338 -1.359 1.00 80.88 100 HIS A N 1
ATOM 777 C CA . HIS A 1 100 ? 22.465 3.332 -1.202 1.00 80.88 100 HIS A CA 1
ATOM 778 C C . HIS A 1 100 ? 22.725 2.500 -2.460 1.00 80.88 100 HIS A C 1
ATOM 780 O O . HIS A 1 100 ? 23.809 1.948 -2.598 1.00 80.88 100 HIS A O 1
ATOM 786 N N . CYS A 1 101 ? 21.799 2.439 -3.422 1.00 65.25 101 CYS A N 1
ATOM 787 C CA . CYS A 1 101 ? 22.072 1.803 -4.715 1.00 65.25 101 CYS A CA 1
ATOM 788 C C . CYS A 1 101 ? 23.211 2.482 -5.503 1.00 65.25 101 CYS A C 1
ATOM 790 O O . CYS A 1 101 ? 23.665 1.924 -6.499 1.00 65.25 101 CYS A O 1
ATOM 792 N N . HIS A 1 102 ? 23.640 3.685 -5.103 1.00 54.78 102 HIS A N 1
ATOM 793 C CA . HIS A 1 102 ? 24.722 4.442 -5.742 1.00 54.78 102 HIS A CA 1
ATOM 794 C C . HIS A 1 102 ? 26.025 4.476 -4.917 1.00 54.78 102 HIS A C 1
ATOM 796 O O . HIS A 1 102 ? 27.012 5.026 -5.406 1.00 54.78 102 HIS A O 1
ATOM 802 N N . ASP A 1 103 ? 26.053 3.866 -3.725 1.00 44.50 103 ASP A N 1
ATOM 803 C CA . ASP A 1 103 ? 27.269 3.693 -2.921 1.00 44.50 103 ASP A CA 1
ATOM 804 C C . ASP A 1 103 ? 27.811 2.254 -3.100 1.00 44.50 103 ASP A C 1
ATOM 806 O O . ASP A 1 103 ? 27.096 1.298 -2.790 1.00 44.50 103 ASP A O 1
ATOM 810 N N . PRO A 1 104 ? 29.029 2.075 -3.652 1.00 50.88 104 PRO A N 1
ATOM 811 C CA . PRO A 1 104 ? 29.623 0.763 -3.928 1.00 50.88 104 PRO A CA 1
ATOM 812 C C . PRO A 1 104 ? 30.168 0.036 -2.689 1.00 50.88 104 PRO A C 1
ATOM 814 O O . PRO A 1 104 ? 30.532 0.702 -1.693 1.00 50.88 104 PRO A O 1
#

InterPro domains:
  IPR000092 Polyprenyl synthetase-like [PF00348] (3-102)
  IPR008949 Isoprenoid synthase domain superfamily [G3DSA:1.10.600.10] (1-104)
  IPR008949 Isoprenoid synthase domain superfamily [SSF48576] (2-103)
  IPR033749 Polyprenyl synthetase, conserved site [PS00723] (29-43)

Secondary structure (DSSP, 8-state):
-HHHHHTT--SSHHHHHHHHHHHHHHHHHHHHHHHTT-SEETTEE-HHHHH-HHHHHHHHHHHHHHHHHHHHHHT-HHHHHHHHHHHHHHHHHHHHHHHHTT--